Protein AF-A0A358DPX2-F1 (afdb_monomer_lite)

Radius of gyration: 15.12 Å; chains: 1; bounding box: 40×28×36 Å

Structure (mmCIF, N/CA/C/O backbone):
data_AF-A0A358DPX2-F1
#
_entry.id   AF-A0A358DPX2-F1
#
loop_
_atom_site.group_PDB
_atom_site.id
_atom_site.type_symbol
_atom_site.label_atom_id
_atom_site.label_alt_id
_atom_site.label_comp_id
_atom_site.label_asym_id
_atom_site.label_entity_id
_atom_site.label_seq_id
_atom_site.pdbx_PDB_ins_code
_atom_site.Cartn_x
_atom_site.Cartn_y
_atom_site.Cartn_z
_atom_site.occupancy
_atom_site.B_iso_or_equiv
_atom_site.auth_seq_id
_atom_site.auth_comp_id
_atom_site.auth_asym_id
_atom_site.auth_atom_id
_atom_site.pdbx_PDB_model_num
ATOM 1 N N . GLU A 1 1 ? 1.663 15.018 2.342 1.00 59.47 1 GLU A N 1
ATOM 2 C CA . GLU A 1 1 ? 1.937 13.609 2.029 1.00 59.47 1 GLU A CA 1
ATOM 3 C C . GLU A 1 1 ? 1.209 12.789 3.082 1.00 59.47 1 GLU A C 1
ATOM 5 O O . GLU A 1 1 ? 1.459 13.019 4.261 1.00 59.47 1 GLU A O 1
ATOM 10 N N . GLN A 1 2 ? 0.195 12.023 2.672 1.00 81.94 2 GLN A N 1
ATOM 11 C CA . GLN A 1 2 ? -0.680 11.236 3.561 1.00 81.94 2 GLN A CA 1
ATOM 12 C C . GLN A 1 2 ? -0.477 9.731 3.342 1.00 81.94 2 GLN A C 1
ATOM 14 O O . GLN A 1 2 ? -1.225 8.929 3.884 1.00 81.94 2 GLN A O 1
ATOM 19 N N . ASP A 1 3 ? 0.559 9.349 2.598 1.00 86.12 3 ASP A N 1
ATOM 20 C CA . ASP A 1 3 ? 0.720 7.988 2.105 1.00 86.12 3 ASP A CA 1
ATOM 21 C C . ASP A 1 3 ? 1.820 7.250 2.859 1.00 86.12 3 ASP A C 1
ATOM 23 O O . ASP A 1 3 ? 2.875 7.801 3.210 1.00 86.12 3 ASP A O 1
ATOM 27 N N . CYS A 1 4 ? 1.555 5.972 3.086 1.00 88.75 4 CYS A N 1
ATOM 28 C CA . CYS A 1 4 ? 2.482 5.050 3.700 1.00 88.75 4 CYS A CA 1
ATOM 29 C C . CYS A 1 4 ? 3.182 4.221 2.626 1.00 88.75 4 CYS A C 1
ATOM 31 O O . CYS A 1 4 ? 2.510 3.527 1.870 1.00 88.75 4 CYS A O 1
ATOM 33 N N . TYR A 1 5 ? 4.507 4.323 2.519 1.00 86.12 5 TYR A N 1
ATOM 34 C CA . TYR A 1 5 ? 5.269 3.719 1.420 1.00 86.12 5 TYR A CA 1
ATOM 35 C C . TYR A 1 5 ? 6.729 3.451 1.811 1.00 86.12 5 TYR A C 1
ATOM 37 O O . TYR A 1 5 ? 7.135 3.731 2.940 1.00 86.12 5 TYR A O 1
ATOM 45 N N . TYR A 1 6 ? 7.543 2.981 0.856 1.00 83.25 6 TYR A N 1
ATOM 46 C CA . TYR A 1 6 ? 8.951 2.593 1.032 1.00 83.25 6 TYR A CA 1
ATOM 47 C C . TYR A 1 6 ? 9.852 3.590 1.794 1.00 83.25 6 TYR A C 1
ATOM 49 O O . TYR A 1 6 ? 10.938 3.205 2.208 1.00 83.25 6 TYR A O 1
ATOM 57 N N . ALA A 1 7 ? 9.500 4.867 1.987 1.00 81.25 7 ALA A N 1
ATOM 58 C CA . ALA A 1 7 ? 10.320 5.825 2.747 1.00 81.25 7 ALA A CA 1
ATOM 59 C C . ALA A 1 7 ? 9.649 6.385 4.015 1.00 81.25 7 ALA A C 1
ATOM 61 O O . ALA A 1 7 ? 10.300 7.136 4.753 1.00 81.25 7 ALA A O 1
ATOM 62 N N . SER A 1 8 ? 8.387 6.032 4.280 1.00 87.50 8 SER A N 1
ATOM 63 C CA . SER A 1 8 ? 7.572 6.566 5.377 1.00 87.50 8 SER A CA 1
ATOM 64 C C . SER A 1 8 ? 7.030 5.455 6.292 1.00 87.50 8 SER A C 1
ATOM 66 O O . SER A 1 8 ? 7.209 4.269 6.036 1.00 87.50 8 SER A O 1
ATOM 68 N N . CYS A 1 9 ? 6.424 5.840 7.423 1.00 89.31 9 CYS A N 1
ATOM 69 C CA . CYS A 1 9 ? 5.807 4.926 8.398 1.00 89.31 9 CYS A CA 1
ATOM 70 C C . CYS A 1 9 ? 6.705 3.832 8.997 1.00 89.31 9 CYS A C 1
ATOM 72 O O . CYS A 1 9 ? 6.210 2.749 9.314 1.00 89.31 9 CYS A O 1
ATOM 74 N N . LYS A 1 10 ? 8.007 4.078 9.197 1.00 88.62 10 LYS A N 1
ATOM 75 C CA . LYS A 1 10 ? 8.925 3.088 9.797 1.00 88.62 10 LYS A CA 1
ATOM 76 C C . LYS A 1 10 ? 9.284 3.425 11.252 1.00 88.62 10 LYS A C 1
ATOM 78 O O . LYS A 1 10 ? 10.463 3.672 11.543 1.00 88.62 10 LYS A O 1
ATOM 83 N N . PRO A 1 11 ? 8.332 3.415 12.210 1.00 84.44 11 PRO A N 1
ATOM 84 C CA . PRO A 1 11 ? 8.647 3.670 13.615 1.00 84.44 11 PRO A CA 1
ATOM 85 C C . PRO A 1 11 ? 9.628 2.639 14.181 1.00 84.44 11 PRO A C 1
ATOM 87 O O . PRO A 1 11 ? 10.427 2.974 15.055 1.00 84.44 11 PRO A O 1
ATOM 90 N N . VAL A 1 12 ? 9.640 1.419 13.633 1.00 80.12 12 VAL A N 1
ATOM 91 C CA . VAL A 1 12 ? 10.610 0.366 13.976 1.00 80.12 12 VAL A CA 1
ATOM 92 C C . VAL A 1 12 ? 12.062 0.775 13.693 1.00 80.12 12 VAL A C 1
ATOM 94 O O . VAL A 1 12 ? 12.960 0.385 14.434 1.00 80.12 12 VAL A O 1
ATOM 97 N N . ASN A 1 13 ? 12.285 1.634 12.692 1.00 81.25 13 ASN A N 1
ATOM 98 C CA . ASN A 1 13 ? 13.600 2.154 12.305 1.00 81.25 13 ASN A CA 1
ATOM 99 C C . ASN A 1 13 ? 13.867 3.565 12.862 1.00 81.25 13 ASN A C 1
ATOM 101 O O . ASN A 1 13 ? 14.792 4.248 12.423 1.00 81.25 13 ASN A O 1
ATOM 105 N N . GLY A 1 14 ? 13.056 4.029 13.819 1.00 82.38 14 GLY A N 1
ATOM 106 C CA . GLY A 1 14 ? 13.179 5.356 14.423 1.00 82.38 14 GLY A CA 1
ATOM 107 C C . GLY A 1 14 ? 12.688 6.512 13.545 1.00 82.38 14 GLY A C 1
ATOM 108 O O . GLY A 1 14 ? 12.878 7.669 13.923 1.00 82.38 14 GLY A O 1
ATOM 109 N N . GLN A 1 15 ? 12.054 6.233 12.3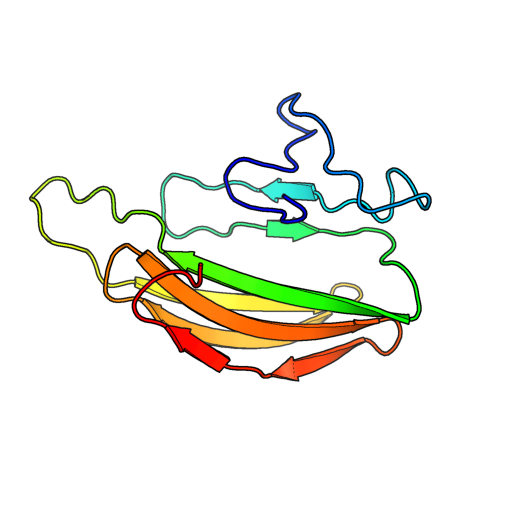98 1.00 84.38 15 GLN A N 1
ATOM 110 C CA . GLN A 1 15 ? 11.343 7.257 11.631 1.00 84.38 15 GLN A CA 1
ATOM 111 C C . GLN A 1 15 ? 10.040 7.656 12.346 1.00 84.38 15 GLN A C 1
ATOM 113 O O . GLN A 1 15 ? 9.475 6.855 13.094 1.00 84.38 15 GLN A O 1
ATOM 118 N N . PRO A 1 16 ? 9.549 8.895 12.161 1.00 85.25 16 PRO A N 1
ATOM 119 C CA . PRO A 1 16 ? 8.274 9.299 12.739 1.00 85.25 16 PRO A CA 1
ATOM 120 C C . PRO A 1 16 ? 7.121 8.459 12.177 1.00 85.25 16 PRO A C 1
ATOM 122 O O . PRO A 1 16 ? 7.156 8.017 11.027 1.00 85.25 16 PRO A O 1
ATOM 125 N N . ARG A 1 17 ? 6.082 8.270 12.995 1.00 87.19 17 ARG A N 1
ATOM 126 C CA . ARG A 1 17 ? 4.797 7.744 12.526 1.00 87.19 17 ARG A CA 1
ATOM 127 C C . ARG A 1 17 ? 4.143 8.749 11.583 1.00 87.19 17 ARG A C 1
ATOM 129 O O . ARG A 1 17 ? 4.284 9.960 11.777 1.00 87.19 17 ARG A O 1
ATOM 136 N N . LEU A 1 18 ? 3.430 8.236 10.589 1.00 90.31 18 LEU A N 1
ATOM 137 C CA . LEU A 1 18 ? 2.548 9.041 9.762 1.00 90.31 18 LEU A CA 1
ATOM 138 C C . LEU A 1 18 ? 1.201 9.129 10.472 1.00 90.31 18 LEU A C 1
ATOM 140 O O . LEU A 1 18 ? 0.459 8.157 10.473 1.00 90.31 18 LEU A O 1
ATOM 144 N N . SER A 1 19 ? 0.923 10.278 11.088 1.00 89.94 19 SER A N 1
ATOM 145 C CA . SER A 1 19 ? -0.357 10.475 11.761 1.00 89.94 19 SER A CA 1
ATOM 146 C C . SER A 1 19 ? -1.465 10.703 10.738 1.00 89.94 19 SER A C 1
ATOM 148 O O . SER A 1 19 ? -1.387 11.676 9.980 1.00 89.94 19 SER A O 1
ATOM 150 N N . TRP A 1 20 ? -2.479 9.839 10.721 1.00 88.50 20 TRP A N 1
ATOM 151 C CA . TRP A 1 20 ? -3.658 10.013 9.860 1.00 88.50 20 TRP 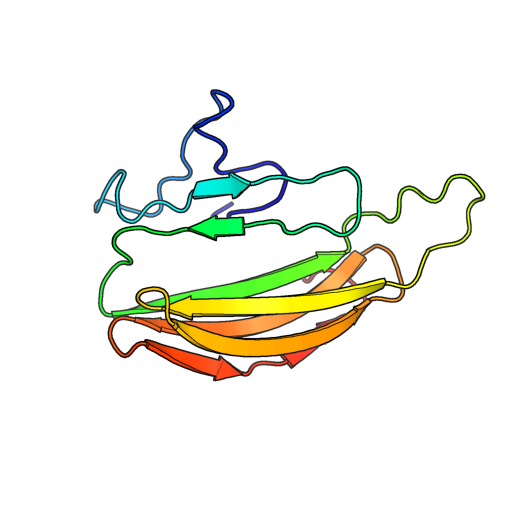A CA 1
ATOM 152 C C . TRP A 1 20 ? -4.779 10.814 10.509 1.00 88.50 20 TRP A C 1
ATOM 154 O O . TRP A 1 20 ? -5.637 11.354 9.812 1.00 88.50 20 TRP A O 1
ATOM 164 N N . GLY A 1 21 ? -4.730 11.007 11.823 1.00 84.44 21 GLY A N 1
ATOM 165 C CA . GLY A 1 21 ? -5.760 11.772 12.492 1.00 84.44 21 GLY A CA 1
ATOM 166 C C . GLY A 1 21 ? -5.694 11.703 14.011 1.00 84.44 21 GLY A C 1
ATOM 167 O O . GLY A 1 21 ? -4.645 11.435 14.599 1.00 84.44 21 GLY A O 1
ATOM 168 N N . PRO A 1 22 ? -6.815 12.024 14.676 1.00 83.38 22 PRO A N 1
ATOM 169 C CA . PRO A 1 22 ? -6.897 12.055 16.128 1.00 83.38 22 PRO A CA 1
ATOM 170 C C . PRO A 1 22 ? -7.003 10.666 16.780 1.00 83.38 22 PRO A C 1
ATOM 172 O O . PRO A 1 22 ? -6.960 10.616 18.012 1.00 83.38 22 PRO A O 1
ATOM 175 N N . GLY A 1 23 ? -7.164 9.576 16.015 1.00 82.00 23 GLY A N 1
ATOM 176 C CA . GLY A 1 23 ? -7.225 8.208 16.550 1.00 82.00 23 GLY A CA 1
ATOM 177 C C . GLY A 1 23 ? -5.912 7.769 17.209 1.00 82.00 23 GLY A C 1
ATOM 178 O O . GLY A 1 23 ? -5.928 7.083 18.234 1.00 82.00 23 GLY A O 1
ATOM 179 N N . GLY A 1 24 ? -4.789 8.310 16.732 1.00 87.31 24 GLY A N 1
ATOM 180 C CA . GLY A 1 24 ? -3.474 8.180 17.337 1.00 87.31 24 GLY A CA 1
ATOM 181 C C . GLY A 1 24 ? -2.676 6.982 16.805 1.00 87.31 24 GLY A C 1
ATOM 182 O O . GLY A 1 24 ? -2.721 6.645 15.639 1.00 87.31 24 GLY A O 1
ATOM 183 N N . PRO A 1 25 ? -1.846 6.338 17.636 1.00 87.69 25 PRO A N 1
ATOM 184 C CA . PRO A 1 25 ? -0.965 5.273 17.163 1.00 87.69 25 PRO A CA 1
ATOM 185 C C . PRO A 1 25 ? -1.647 4.033 16.550 1.00 87.69 25 PRO A C 1
ATOM 187 O O . PRO A 1 25 ? -0.957 3.263 15.889 1.00 87.69 25 PRO A O 1
ATOM 190 N N . GLU A 1 26 ? -2.927 3.783 16.817 1.00 89.25 26 GLU A N 1
ATOM 191 C CA . GLU A 1 26 ? -3.575 2.525 16.409 1.00 89.25 26 GLU A CA 1
ATOM 192 C C . GLU A 1 26 ? -4.196 2.609 15.002 1.00 89.25 26 GLU A C 1
ATOM 194 O O . GLU A 1 26 ? -4.229 1.599 14.299 1.00 89.25 26 GLU A O 1
ATOM 199 N N . ASP A 1 27 ? -4.647 3.794 14.568 1.00 90.31 27 ASP A N 1
ATOM 200 C CA . ASP A 1 27 ? -5.148 4.053 13.205 1.00 90.31 27 ASP A CA 1
ATOM 201 C C . ASP A 1 27 ? -4.045 4.522 12.243 1.00 90.31 27 ASP A C 1
ATOM 203 O O . ASP A 1 27 ? -4.254 4.564 11.030 1.00 90.31 27 ASP A O 1
ATOM 207 N N . ASP A 1 28 ? -2.854 4.824 12.766 1.00 92.12 28 ASP A N 1
ATOM 208 C CA . ASP A 1 28 ? -1.679 5.150 11.965 1.00 92.12 28 ASP A CA 1
ATOM 209 C C . ASP A 1 28 ? -1.114 3.900 11.258 1.00 92.12 28 ASP A C 1
ATOM 211 O O . ASP A 1 28 ? -0.865 2.873 11.904 1.00 92.12 28 ASP A O 1
ATOM 215 N N . PRO A 1 29 ? -0.802 3.980 9.953 1.00 92.44 29 PRO A N 1
ATOM 216 C CA . PRO A 1 29 ? -0.208 2.876 9.219 1.00 92.44 29 PRO A CA 1
ATOM 217 C C . PRO A 1 29 ? 1.253 2.662 9.631 1.00 92.44 29 PRO A C 1
ATOM 219 O O . PRO A 1 29 ? 2.000 3.598 9.948 1.00 92.44 29 PRO A O 1
ATOM 222 N N . ILE A 1 30 ? 1.685 1.404 9.593 1.00 91.25 30 ILE A N 1
ATOM 223 C CA . ILE A 1 30 ? 3.046 0.985 9.927 1.00 91.25 30 ILE A CA 1
ATOM 224 C C . ILE A 1 30 ? 3.574 0.096 8.806 1.00 91.25 30 ILE A C 1
ATOM 226 O O . ILE A 1 30 ? 3.000 -0.953 8.527 1.00 91.25 30 ILE A O 1
ATOM 230 N N . LEU A 1 31 ? 4.704 0.493 8.220 1.00 88.94 31 LEU A N 1
ATOM 231 C CA . LEU A 1 31 ? 5.515 -0.349 7.346 1.00 88.94 31 LEU A CA 1
ATOM 232 C C . LEU A 1 31 ? 6.437 -1.192 8.237 1.00 88.94 31 LEU A C 1
ATOM 234 O O . LEU A 1 31 ? 7.439 -0.696 8.765 1.00 88.94 31 LEU A O 1
ATOM 238 N N . ASP A 1 32 ? 6.037 -2.436 8.494 1.00 79.50 32 ASP A N 1
ATOM 239 C CA . ASP A 1 32 ? 6.678 -3.319 9.475 1.00 79.50 32 ASP A CA 1
ATOM 240 C C . ASP A 1 32 ? 7.726 -4.251 8.854 1.00 79.50 32 ASP A C 1
ATOM 242 O O . ASP A 1 32 ? 8.716 -4.583 9.514 1.00 79.50 32 ASP A O 1
ATOM 246 N N . LEU A 1 33 ? 7.549 -4.610 7.581 1.00 76.81 33 LEU A N 1
ATOM 247 C CA . LEU A 1 33 ? 8.528 -5.303 6.757 1.00 76.81 33 LEU A CA 1
ATOM 248 C C . LEU A 1 33 ? 8.786 -4.499 5.484 1.00 76.81 33 LEU A C 1
ATOM 250 O O . LEU A 1 33 ? 7.914 -4.338 4.635 1.00 76.81 33 LEU A O 1
ATOM 254 N N . ASP A 1 34 ? 10.016 -4.017 5.377 1.00 67.50 34 ASP A N 1
ATOM 255 C CA . ASP A 1 34 ? 10.517 -3.208 4.275 1.00 67.50 34 ASP A CA 1
ATOM 256 C C . ASP A 1 34 ? 11.680 -3.960 3.624 1.00 67.50 34 ASP A C 1
ATOM 258 O O . ASP A 1 34 ? 12.829 -3.856 4.064 1.00 67.50 34 ASP A O 1
ATOM 262 N N . ASP A 1 35 ? 11.372 -4.789 2.626 1.00 67.31 35 ASP A N 1
ATOM 263 C CA . ASP A 1 35 ? 12.388 -5.481 1.836 1.00 67.31 35 ASP A CA 1
ATOM 264 C C . ASP A 1 35 ? 12.729 -4.678 0.580 1.00 67.31 35 ASP A C 1
ATOM 266 O O . ASP A 1 35 ? 12.263 -4.952 -0.522 1.00 67.31 35 ASP A O 1
ATOM 270 N N . VAL A 1 36 ? 13.599 -3.687 0.761 1.00 66.06 36 VAL A N 1
ATOM 271 C CA . VAL A 1 36 ? 14.100 -2.839 -0.331 1.00 66.06 36 VAL A CA 1
ATOM 272 C C . VAL A 1 36 ? 15.088 -3.556 -1.264 1.00 66.06 36 VAL A C 1
ATOM 274 O O . VAL A 1 36 ? 15.595 -2.938 -2.196 1.00 66.06 36 VAL A O 1
ATOM 277 N N . ASN A 1 37 ? 15.438 -4.824 -1.004 1.00 64.50 37 ASN A N 1
ATOM 278 C CA . ASN A 1 37 ? 16.397 -5.587 -1.806 1.00 64.50 37 ASN A CA 1
ATOM 279 C C . ASN A 1 37 ? 15.853 -6.982 -2.142 1.00 64.50 37 ASN A C 1
ATOM 281 O O . ASN A 1 37 ? 16.248 -7.978 -1.537 1.00 64.50 37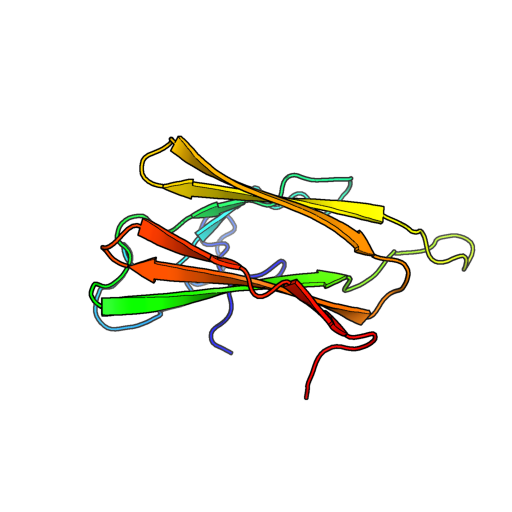 ASN A O 1
ATOM 285 N N . GLY A 1 38 ? 15.033 -7.081 -3.183 1.00 65.94 38 GLY A N 1
ATOM 286 C CA . GLY A 1 38 ? 14.505 -8.361 -3.644 1.00 65.94 38 GLY A CA 1
ATOM 287 C C . GLY A 1 38 ? 13.109 -8.220 -4.227 1.00 65.94 38 GLY A C 1
ATOM 288 O O . GLY A 1 38 ? 12.731 -7.151 -4.689 1.00 65.94 38 GLY A O 1
ATOM 289 N N . PHE A 1 39 ? 12.351 -9.315 -4.210 1.00 68.50 39 PHE A N 1
ATOM 290 C CA . PHE A 1 39 ? 10.968 -9.363 -4.703 1.00 68.50 39 PHE A CA 1
ATOM 291 C C . PHE A 1 39 ? 9.927 -9.218 -3.575 1.00 68.50 39 PHE A C 1
ATOM 293 O O . PHE A 1 39 ? 8.756 -9.540 -3.772 1.00 68.50 39 PHE A O 1
ATOM 300 N N . GLY A 1 40 ? 10.342 -8.767 -2.387 1.00 68.56 40 GLY A N 1
ATOM 301 C CA . GLY A 1 40 ? 9.460 -8.571 -1.240 1.00 68.56 40 GLY A CA 1
ATOM 302 C C . GLY A 1 40 ? 9.291 -9.809 -0.338 1.00 68.56 40 GLY A C 1
ATOM 303 O O . GLY A 1 40 ? 10.059 -10.774 -0.433 1.00 68.56 40 GLY A O 1
ATOM 304 N N . PRO A 1 41 ? 8.260 -9.819 0.534 1.00 74.88 41 PRO A N 1
ATOM 305 C CA . PRO A 1 41 ? 7.132 -8.882 0.560 1.00 74.88 41 PRO A CA 1
ATOM 306 C C . PRO A 1 41 ? 7.429 -7.571 1.305 1.00 74.88 41 PRO A C 1
ATOM 308 O O . PRO A 1 41 ? 8.085 -7.578 2.344 1.00 74.88 41 PRO A O 1
ATOM 311 N N . GLU A 1 42 ? 6.868 -6.467 0.812 1.00 84.62 42 GLU A N 1
ATOM 312 C CA . GLU A 1 42 ? 6.619 -5.268 1.619 1.00 84.62 42 GLU A CA 1
ATOM 313 C C . GLU A 1 42 ? 5.277 -5.431 2.343 1.00 84.62 42 GLU A C 1
ATOM 315 O O . GLU A 1 42 ? 4.316 -5.936 1.756 1.00 84.62 42 GLU A O 1
ATOM 320 N N . ASN A 1 43 ? 5.205 -5.042 3.617 1.00 89.88 43 ASN A N 1
ATOM 321 C CA . ASN A 1 43 ? 3.995 -5.210 4.420 1.00 89.88 43 ASN A CA 1
ATOM 322 C C . ASN A 1 43 ? 3.638 -3.931 5.187 1.00 89.88 43 ASN A C 1
ATOM 324 O O . ASN A 1 43 ? 4.446 -3.390 5.941 1.00 89.88 43 ASN A O 1
ATOM 328 N N . ILE A 1 44 ? 2.407 -3.456 4.991 1.00 92.50 44 ILE A N 1
ATOM 329 C CA . ILE A 1 44 ? 1.835 -2.310 5.703 1.00 92.50 44 ILE A CA 1
ATOM 330 C C . ILE A 1 44 ? 0.644 -2.808 6.515 1.00 92.50 44 ILE A C 1
ATOM 332 O O . ILE A 1 44 ? -0.255 -3.447 5.970 1.00 92.50 44 ILE A O 1
ATOM 336 N N . ASN A 1 45 ? 0.624 -2.481 7.806 1.00 92.94 45 ASN A N 1
ATOM 337 C CA . ASN A 1 45 ? -0.461 -2.820 8.722 1.00 92.94 45 ASN A CA 1
ATOM 338 C C . ASN A 1 45 ? -1.079 -1.563 9.342 1.00 92.94 45 ASN A C 1
ATOM 340 O O . ASN A 1 45 ? -0.387 -0.572 9.581 1.00 92.94 45 ASN A O 1
ATOM 344 N N . ILE A 1 46 ? -2.367 -1.652 9.668 1.00 93.50 46 ILE A N 1
ATOM 345 C CA . ILE A 1 46 ? -3.114 -0.696 10.495 1.00 93.50 46 ILE A CA 1
ATOM 346 C C . ILE A 1 46 ? -3.832 -1.537 11.560 1.00 93.50 46 ILE A C 1
ATOM 348 O O . ILE A 1 46 ? -4.521 -2.491 11.197 1.00 93.50 46 ILE A O 1
ATOM 352 N N . ASP A 1 47 ? -3.649 -1.239 12.852 1.00 92.50 47 ASP A N 1
ATOM 353 C CA . ASP A 1 47 ? -4.230 -2.056 13.936 1.00 92.50 47 ASP A CA 1
ATOM 354 C C . ASP A 1 47 ? -5.734 -1.797 14.086 1.00 92.50 47 ASP A C 1
ATOM 356 O O . ASP A 1 47 ? -6.545 -2.723 14.157 1.00 92.50 47 ASP A O 1
ATOM 360 N N . GLN A 1 48 ? -6.119 -0.520 14.089 1.00 92.88 48 GLN A N 1
ATOM 361 C CA . GLN A 1 48 ? -7.498 -0.067 14.253 1.00 92.88 48 GLN A CA 1
ATOM 362 C C . GLN A 1 48 ? -7.824 0.981 13.191 1.00 92.88 48 GLN A C 1
ATOM 364 O O . GLN A 1 48 ? -7.746 2.173 13.479 1.00 92.88 48 GLN A O 1
ATOM 369 N N . PRO A 1 49 ? -8.190 0.568 11.962 1.00 92.75 49 PRO A N 1
ATOM 370 C CA . PRO A 1 49 ? -8.596 1.520 10.940 1.00 92.75 49 PRO A CA 1
ATOM 371 C C . PRO A 1 49 ? -9.801 2.347 11.415 1.00 92.75 49 PRO A C 1
ATOM 373 O O . PRO A 1 49 ? -10.678 1.848 12.125 1.00 92.75 49 PRO A O 1
ATOM 376 N N . GLU A 1 50 ? -9.836 3.616 11.023 1.00 93.25 50 GLU A N 1
ATOM 377 C CA . GLU A 1 50 ? -10.915 4.546 11.341 1.00 93.25 50 GLU A CA 1
ATOM 378 C C . GLU A 1 50 ? -12.226 4.111 10.662 1.00 93.25 50 GLU A C 1
ATOM 380 O O . GLU A 1 50 ? -12.276 3.826 9.463 1.00 93.25 50 GLU A O 1
ATOM 385 N N . ASP A 1 51 ? -13.311 4.054 11.439 1.00 93.12 51 ASP A N 1
ATOM 386 C CA . ASP A 1 51 ? -14.640 3.677 10.949 1.00 93.12 51 ASP A CA 1
ATOM 387 C C . ASP A 1 51 ? -15.194 4.687 9.931 1.00 93.12 51 ASP A C 1
ATOM 389 O O . ASP A 1 51 ? -15.142 5.899 10.138 1.00 93.12 51 ASP A O 1
ATOM 393 N N . ASN A 1 52 ? -15.897 4.180 8.914 1.00 93.56 52 ASN A N 1
ATOM 394 C CA . ASN A 1 52 ? -16.489 4.948 7.809 1.00 93.56 52 ASN A CA 1
ATOM 395 C C . ASN A 1 52 ? -15.447 5.632 6.914 1.00 93.56 52 ASN A C 1
ATOM 397 O O . ASN A 1 52 ? -15.745 6.652 6.285 1.00 93.56 52 ASN A O 1
ATOM 401 N N . GLN A 1 53 ? -14.245 5.061 6.851 1.00 93.62 53 GLN A N 1
ATOM 402 C CA . GLN A 1 53 ? -13.155 5.545 6.022 1.00 93.62 53 GLN A CA 1
ATOM 403 C C . GLN A 1 53 ? -12.877 4.585 4.859 1.00 93.62 53 GLN A C 1
ATOM 405 O O . GLN A 1 53 ? -13.209 3.396 4.886 1.00 93.62 53 GLN A O 1
ATOM 410 N N . GLN A 1 54 ? -12.268 5.138 3.813 1.00 95.00 54 GLN A N 1
ATOM 411 C CA . GLN A 1 54 ? -11.836 4.411 2.628 1.00 95.00 54 GLN A CA 1
ATOM 412 C C . GLN A 1 54 ? -10.319 4.526 2.491 1.00 95.00 54 GLN A C 1
ATOM 414 O O . GLN A 1 54 ? -9.775 5.629 2.568 1.00 95.00 54 GLN A O 1
ATOM 419 N N . TYR A 1 55 ? -9.662 3.396 2.241 1.00 95.19 55 TYR A N 1
ATOM 420 C CA . TYR A 1 55 ? -8.214 3.312 2.074 1.00 95.19 55 TYR A CA 1
ATOM 421 C C . TYR A 1 55 ? -7.872 2.866 0.656 1.00 95.19 55 TYR A C 1
ATOM 423 O O . TYR A 1 55 ? -8.248 1.767 0.246 1.00 95.19 55 TYR A O 1
ATOM 431 N N . LEU A 1 56 ? -7.162 3.717 -0.085 1.00 96.00 56 LEU A N 1
ATOM 432 C CA . LEU A 1 56 ? -6.636 3.378 -1.405 1.00 96.00 56 LEU A CA 1
ATOM 433 C C . LEU A 1 56 ? -5.365 2.539 -1.250 1.00 96.00 56 LEU A C 1
ATOM 435 O O . LEU A 1 56 ? -4.436 2.937 -0.549 1.00 96.00 56 LEU A O 1
ATOM 439 N N . VAL A 1 57 ? -5.312 1.407 -1.945 1.00 96.44 57 VAL A N 1
ATOM 440 C CA . VAL A 1 57 ? -4.098 0.606 -2.114 1.00 96.44 57 VAL A CA 1
ATOM 441 C C . VAL A 1 57 ? -3.551 0.866 -3.511 1.00 96.44 57 VAL A C 1
ATOM 443 O O . VAL A 1 57 ? -4.241 0.629 -4.504 1.00 96.44 57 VAL A O 1
ATOM 446 N N . GLY A 1 58 ? -2.313 1.347 -3.578 1.00 95.06 58 GLY A N 1
ATOM 447 C CA . GLY A 1 58 ? -1.611 1.632 -4.823 1.00 95.06 58 GLY A CA 1
ATOM 448 C C . GLY A 1 58 ? -0.206 1.044 -4.828 1.00 95.06 58 GLY A C 1
ATOM 449 O O . GLY A 1 58 ? 0.387 0.824 -3.772 1.00 95.06 58 GLY A O 1
ATOM 450 N N . VAL A 1 59 ? 0.325 0.801 -6.023 1.00 94.19 59 VAL A N 1
ATOM 451 C CA . VAL A 1 59 ? 1.705 0.365 -6.241 1.00 94.19 59 VAL A CA 1
ATOM 452 C C . VAL A 1 59 ? 2.404 1.369 -7.139 1.00 94.19 59 VAL A C 1
ATOM 454 O O . VAL A 1 59 ? 1.926 1.680 -8.227 1.00 94.19 59 VAL A O 1
ATOM 457 N N . HIS A 1 60 ? 3.566 1.836 -6.693 1.00 92.12 60 HIS A N 1
ATOM 458 C CA . HIS A 1 60 ? 4.473 2.639 -7.499 1.00 92.12 60 HIS A CA 1
ATOM 459 C C . HIS A 1 60 ? 5.708 1.813 -7.833 1.00 92.12 60 HIS A C 1
ATOM 461 O O . HIS A 1 60 ? 6.492 1.487 -6.939 1.00 92.12 60 HIS A O 1
ATOM 467 N N . TYR A 1 61 ? 5.930 1.530 -9.117 1.00 90.50 61 TYR A N 1
ATOM 468 C CA . TYR A 1 61 ? 7.206 0.987 -9.560 1.00 90.50 61 TYR A CA 1
ATOM 469 C C . TYR A 1 61 ? 8.277 2.089 -9.577 1.00 90.50 61 TYR A C 1
ATOM 471 O O . TYR A 1 61 ? 8.630 2.623 -10.620 1.00 90.50 61 TYR A O 1
ATOM 479 N N . PHE A 1 62 ? 8.771 2.479 -8.402 1.00 85.62 62 PHE A N 1
ATOM 480 C CA . PHE A 1 62 ? 9.591 3.685 -8.247 1.00 85.62 62 PHE A CA 1
ATOM 481 C C . PHE A 1 62 ? 10.947 3.634 -8.971 1.00 85.62 62 PHE A C 1
ATOM 483 O O . PHE A 1 62 ? 11.412 4.657 -9.472 1.00 85.62 62 PHE A O 1
ATOM 490 N N . SER A 1 63 ? 11.618 2.478 -8.980 1.00 81.94 63 SER A N 1
ATOM 491 C CA . SER A 1 63 ? 12.871 2.264 -9.713 1.00 81.94 63 SER A CA 1
ATOM 492 C C . SER A 1 63 ? 13.201 0.777 -9.818 1.00 81.94 63 SER A C 1
ATOM 494 O O . SER A 1 63 ? 13.041 0.028 -8.857 1.00 81.94 63 SER A O 1
ATOM 496 N N . ASP A 1 64 ? 13.730 0.365 -10.964 1.00 77.44 64 ASP A N 1
ATOM 497 C CA . ASP A 1 64 ? 14.273 -0.978 -11.206 1.00 77.44 64 ASP A CA 1
ATOM 498 C C . ASP A 1 64 ? 15.748 -1.161 -10.797 1.00 77.44 64 ASP A C 1
ATOM 500 O O . ASP A 1 64 ? 16.267 -2.279 -10.831 1.00 77.44 64 ASP A O 1
ATOM 504 N N . HIS A 1 65 ? 16.441 -0.074 -10.433 1.00 70.62 65 HIS A N 1
ATOM 505 C CA . HIS A 1 65 ? 17.886 -0.042 -10.191 1.00 70.62 65 HIS A CA 1
ATOM 506 C C . HIS A 1 65 ? 18.721 -0.798 -11.251 1.00 70.62 65 HIS A C 1
ATOM 508 O O . HIS A 1 65 ? 19.741 -1.415 -10.919 1.00 70.62 65 HIS A O 1
ATOM 514 N N . ALA A 1 66 ? 18.314 -0.741 -12.525 1.00 65.19 66 ALA A N 1
ATOM 515 C CA . ALA A 1 66 ? 18.903 -1.499 -13.622 1.00 65.19 66 ALA A CA 1
ATOM 516 C C . ALA A 1 66 ? 20.421 -1.279 -13.738 1.00 65.19 66 ALA A C 1
ATOM 518 O O . ALA A 1 66 ? 20.909 -0.256 -14.223 1.00 65.19 66 ALA A O 1
ATOM 519 N N . TRP A 1 67 ? 21.206 -2.281 -13.329 1.00 59.34 67 TRP A N 1
ATOM 520 C CA . TRP A 1 67 ? 22.673 -2.213 -13.335 1.00 59.34 67 TRP A CA 1
ATOM 521 C C . TRP A 1 67 ? 23.269 -2.120 -14.752 1.00 59.34 67 TRP A C 1
ATOM 523 O O . TRP A 1 67 ? 24.371 -1.601 -14.940 1.00 59.34 67 TRP A O 1
ATOM 533 N N . ASN A 1 68 ? 22.556 -2.629 -15.759 1.00 65.75 68 ASN A N 1
ATOM 534 C CA . ASN A 1 68 ? 22.956 -2.635 -17.169 1.00 65.75 68 ASN A CA 1
ATOM 535 C C . ASN A 1 68 ? 22.146 -1.657 -18.046 1.00 65.75 68 ASN A C 1
ATOM 537 O O . ASN A 1 68 ? 22.381 -1.623 -19.253 1.00 65.75 68 ASN A O 1
ATOM 541 N N . GLY A 1 69 ? 21.238 -0.869 -17.459 1.00 60.31 69 GLY A N 1
ATOM 542 C CA . GLY A 1 69 ? 20.357 0.049 -18.187 1.00 60.31 69 GLY A CA 1
ATOM 543 C C . GLY A 1 69 ? 19.189 -0.616 -18.925 1.00 60.31 69 GLY A C 1
ATOM 544 O O . GLY A 1 69 ? 18.592 0.034 -19.778 1.00 60.31 69 GLY A O 1
ATOM 545 N N . GLU A 1 70 ? 18.884 -1.884 -18.639 1.00 62.12 70 GLU A N 1
ATOM 546 C CA . GLU A 1 70 ? 17.647 -2.535 -19.083 1.00 62.12 70 GLU A CA 1
ATOM 547 C C . GLU A 1 70 ? 16.649 -2.533 -17.928 1.00 62.12 70 GLU A C 1
ATOM 549 O O . GLU A 1 70 ? 16.912 -3.150 -16.892 1.00 62.12 70 GLU A O 1
ATOM 554 N N . GLU A 1 71 ? 15.525 -1.839 -18.109 1.00 67.06 71 GLU A N 1
ATOM 555 C CA . GLU A 1 71 ? 14.439 -1.867 -17.133 1.00 67.06 71 GLU A CA 1
ATOM 556 C C . GLU A 1 71 ? 13.872 -3.285 -17.021 1.00 67.06 71 GLU A C 1
ATOM 558 O O . GLU A 1 71 ? 13.696 -3.993 -18.020 1.00 67.06 71 GLU A O 1
ATOM 563 N N . GLY A 1 72 ? 13.682 -3.744 -15.786 1.00 77.44 72 GLY A N 1
ATOM 564 C CA . GLY A 1 72 ? 13.290 -5.117 -15.503 1.00 77.44 72 GLY A CA 1
ATOM 565 C C . GLY A 1 72 ? 11.790 -5.225 -15.300 1.00 77.44 72 GLY A C 1
ATOM 566 O O . GLY A 1 72 ? 11.275 -4.717 -14.319 1.00 77.44 72 GLY A O 1
ATOM 567 N N . GLN A 1 73 ? 11.088 -5.960 -16.157 1.00 88.19 73 GLN A N 1
ATOM 568 C CA . GLN A 1 73 ? 9.681 -6.258 -15.892 1.00 88.19 73 GLN A CA 1
ATOM 569 C C . GLN A 1 73 ? 9.537 -7.088 -14.604 1.00 88.19 73 GLN A C 1
ATOM 571 O O . GLN A 1 73 ? 10.333 -8.001 -14.356 1.00 88.19 73 GLN A O 1
ATOM 576 N N . THR A 1 74 ? 8.508 -6.808 -13.803 1.00 87.56 74 THR A N 1
ATOM 577 C CA . THR A 1 74 ? 8.238 -7.524 -12.550 1.00 87.56 74 THR A CA 1
ATOM 578 C C . THR A 1 74 ? 6.758 -7.861 -12.390 1.00 87.56 74 THR A C 1
ATOM 580 O O . THR A 1 74 ? 5.886 -7.027 -12.630 1.00 87.56 74 THR A O 1
ATOM 583 N N . ASP A 1 75 ? 6.466 -9.092 -11.969 1.00 91.88 75 ASP A N 1
ATOM 584 C CA . ASP A 1 75 ? 5.118 -9.495 -11.565 1.00 91.88 75 ASP A CA 1
ATOM 585 C C . ASP A 1 75 ? 4.872 -9.023 -10.125 1.00 91.88 75 ASP A C 1
ATOM 587 O O . ASP A 1 75 ? 5.362 -9.615 -9.160 1.00 91.88 75 ASP A O 1
ATOM 591 N N . CYS A 1 76 ? 4.094 -7.955 -9.964 1.00 92.81 76 CYS A N 1
ATOM 592 C CA . CYS A 1 76 ? 3.693 -7.451 -8.659 1.00 92.81 76 CYS A CA 1
ATOM 593 C C . CYS A 1 76 ? 2.422 -8.163 -8.189 1.00 92.81 76 CYS A C 1
ATOM 595 O O . CYS A 1 76 ? 1.387 -8.096 -8.848 1.00 92.81 76 CYS A O 1
ATOM 597 N N . THR A 1 77 ? 2.485 -8.842 -7.041 1.00 95.38 77 THR A N 1
ATOM 598 C CA . THR A 1 77 ? 1.314 -9.466 -6.406 1.00 95.38 77 THR A CA 1
ATOM 599 C C . THR A 1 77 ? 0.903 -8.673 -5.175 1.00 95.38 77 THR A C 1
ATOM 601 O O . THR A 1 77 ? 1.699 -8.527 -4.248 1.00 95.38 77 THR A O 1
ATOM 604 N N . ILE A 1 78 ? -0.358 -8.248 -5.119 1.00 96.88 78 ILE A N 1
ATOM 605 C CA . ILE A 1 78 ? -0.951 -7.606 -3.946 1.00 96.88 78 ILE A CA 1
ATOM 606 C C . ILE A 1 78 ? -1.894 -8.573 -3.255 1.00 96.88 78 ILE A C 1
ATOM 608 O O . ILE A 1 78 ? -2.709 -9.235 -3.891 1.00 96.88 78 ILE A O 1
ATOM 612 N N . ARG A 1 79 ? -1.784 -8.639 -1.928 1.00 97.00 79 ARG A N 1
ATOM 613 C CA . ARG A 1 79 ? -2.669 -9.411 -1.056 1.00 97.00 79 ARG A CA 1
ATOM 614 C C . ARG A 1 79 ? -3.171 -8.516 0.059 1.00 97.00 79 ARG A C 1
ATOM 616 O O . ARG A 1 79 ? -2.364 -7.925 0.768 1.00 97.00 79 ARG A O 1
ATOM 623 N N . ILE A 1 80 ? -4.486 -8.461 0.244 1.00 97.12 80 ILE A N 1
ATOM 624 C CA . ILE A 1 80 ? -5.109 -7.717 1.343 1.00 97.12 80 ILE A CA 1
ATOM 625 C C . ILE A 1 80 ? -5.690 -8.724 2.327 1.00 97.12 80 ILE A C 1
ATOM 627 O O . ILE A 1 80 ? -6.473 -9.610 1.958 1.00 97.12 80 ILE A O 1
ATOM 631 N N . TYR A 1 81 ? -5.300 -8.571 3.590 1.00 96.38 81 TYR A N 1
ATOM 632 C CA . TYR A 1 81 ? -5.774 -9.385 4.697 1.00 96.38 81 TYR A CA 1
ATOM 633 C C . TYR A 1 81 ? -6.613 -8.533 5.643 1.00 96.38 81 TYR A C 1
ATOM 635 O O . TYR A 1 81 ? -6.189 -7.459 6.055 1.00 96.38 81 TYR A O 1
ATOM 643 N N . VAL A 1 82 ? -7.783 -9.039 6.029 1.00 95.69 82 VAL A N 1
ATOM 644 C CA . VAL A 1 82 ? -8.618 -8.438 7.075 1.00 95.69 82 VAL A CA 1
ATOM 645 C C . VAL A 1 82 ? -8.880 -9.489 8.144 1.00 95.69 82 VAL A C 1
ATOM 647 O O . VAL A 1 82 ? -9.299 -10.605 7.832 1.00 95.69 82 VAL A O 1
ATOM 650 N N . TRP A 1 83 ? -8.593 -9.151 9.405 1.00 93.88 83 TRP A N 1
ATOM 651 C CA . TRP A 1 83 ? -8.622 -10.095 10.534 1.00 93.88 83 TRP A CA 1
ATOM 652 C C . TRP A 1 83 ? -7.870 -11.399 10.223 1.00 93.88 83 TRP A C 1
ATOM 654 O O . TRP A 1 83 ? -8.402 -12.494 10.410 1.00 93.88 83 TRP A O 1
ATOM 664 N N . GLU A 1 84 ? -6.653 -11.267 9.683 1.00 93.44 84 GLU A N 1
ATOM 665 C CA . GLU A 1 84 ? -5.763 -12.373 9.285 1.00 93.44 84 GLU A CA 1
ATOM 666 C C . GLU A 1 84 ? -6.303 -13.276 8.156 1.00 93.44 84 GLU A C 1
ATOM 668 O O . GLU A 1 84 ? -5.730 -14.324 7.852 1.00 93.44 84 GLU A O 1
ATOM 673 N N . AR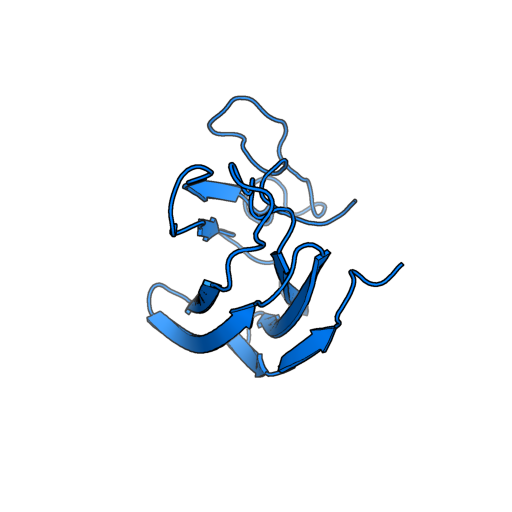G A 1 85 ? -7.400 -12.894 7.491 1.00 95.88 85 ARG A N 1
ATOM 674 C CA . ARG A 1 85 ? -7.983 -13.649 6.374 1.00 95.88 85 ARG A CA 1
ATOM 675 C C . ARG A 1 85 ? -7.697 -12.940 5.064 1.00 95.88 85 ARG A C 1
ATOM 677 O O . ARG A 1 85 ? -7.979 -11.754 4.942 1.00 95.88 85 ARG A O 1
ATOM 684 N N . LEU A 1 86 ? -7.189 -13.680 4.079 1.00 96.81 86 LEU A N 1
ATOM 685 C CA . LEU A 1 86 ? -7.042 -13.184 2.712 1.00 96.81 86 LEU A CA 1
ATOM 686 C C . LEU A 1 86 ? -8.431 -12.863 2.147 1.00 96.81 86 LEU A C 1
ATOM 688 O O . LEU A 1 86 ? -9.265 -13.764 2.027 1.00 96.81 86 LEU A O 1
ATOM 692 N N . VAL A 1 87 ? -8.672 -11.594 1.826 1.00 97.38 87 VAL A N 1
ATOM 693 C CA . VAL A 1 87 ? -9.947 -11.118 1.259 1.00 97.38 87 VAL A CA 1
ATOM 694 C C . VAL A 1 87 ? -9.811 -10.649 -0.186 1.00 97.38 87 VAL A C 1
ATOM 696 O O . VAL A 1 87 ? -10.817 -10.547 -0.881 1.00 97.38 87 VAL A O 1
ATOM 699 N N . PHE A 1 88 ? -8.585 -10.404 -0.649 1.00 98.00 88 PHE A N 1
ATOM 700 C CA . PHE A 1 88 ? -8.296 -9.952 -2.005 1.00 98.00 88 PHE A CA 1
ATOM 701 C C . PHE A 1 88 ? -6.868 -10.336 -2.404 1.00 98.00 88 PHE A C 1
ATOM 703 O O . PHE A 1 88 ? -5.946 -10.230 -1.592 1.00 98.00 88 PHE A O 1
ATOM 710 N N . GLU A 1 89 ? -6.698 -10.774 -3.648 1.00 97.69 89 GLU A N 1
ATOM 711 C CA . GLU A 1 89 ? -5.406 -11.036 -4.276 1.00 97.69 89 GLU A CA 1
ATOM 712 C C . GLU A 1 89 ? -5.498 -10.627 -5.746 1.00 97.69 89 GLU A C 1
ATOM 714 O O . GLU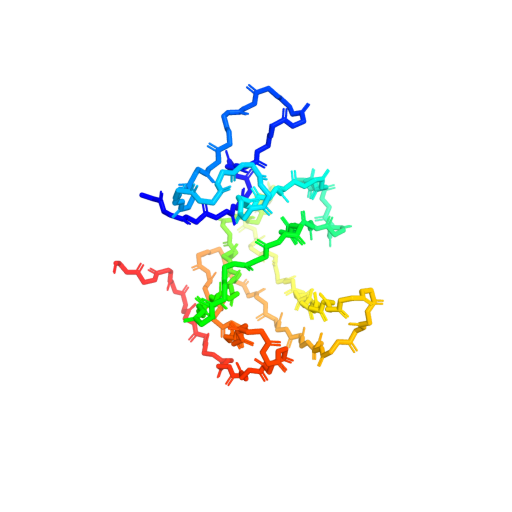 A 1 89 ? -6.419 -11.064 -6.432 1.00 97.69 89 GLU A O 1
ATOM 719 N N . GLU A 1 90 ? -4.552 -9.816 -6.212 1.00 97.81 90 GLU A N 1
ATOM 720 C CA . GLU A 1 90 ? -4.409 -9.469 -7.627 1.00 97.81 90 GLU A CA 1
ATOM 721 C C . GLU A 1 90 ? -2.938 -9.429 -8.031 1.00 97.81 90 GLU A C 1
ATOM 723 O O . GLU A 1 90 ? -2.048 -9.227 -7.197 1.00 97.81 90 GLU A O 1
ATOM 728 N N . VAL A 1 91 ? -2.690 -9.624 -9.324 1.00 96.38 91 VAL A N 1
ATOM 729 C CA . VAL A 1 91 ? -1.350 -9.583 -9.912 1.00 96.38 91 VAL A CA 1
ATOM 730 C C . VAL A 1 91 ? -1.325 -8.665 -11.126 1.00 96.38 91 VAL A C 1
ATOM 732 O O . VAL A 1 91 ? -2.222 -8.707 -11.967 1.00 96.38 91 VAL A O 1
ATOM 735 N N . MET A 1 92 ? -0.271 -7.862 -11.235 1.00 95.69 92 MET A N 1
ATOM 736 C CA . MET A 1 92 ? -0.031 -6.998 -12.383 1.00 95.69 92 MET A CA 1
ATOM 737 C C . MET A 1 92 ? 1.437 -7.044 -12.798 1.00 95.69 92 MET A C 1
ATOM 739 O O . MET A 1 92 ? 2.331 -6.997 -11.955 1.00 95.69 92 MET A O 1
ATOM 743 N N . LEU A 1 93 ? 1.674 -7.112 -14.109 1.00 94.19 93 LEU A N 1
ATOM 744 C CA . LEU A 1 93 ? 3.000 -6.908 -14.681 1.00 94.19 93 LEU A CA 1
ATOM 745 C C . LEU A 1 93 ? 3.303 -5.408 -14.678 1.00 94.19 93 LEU A C 1
ATOM 747 O O . LEU A 1 93 ? 2.582 -4.638 -15.311 1.00 94.19 93 LEU A O 1
ATOM 751 N N . LEU A 1 94 ? 4.363 -5.010 -13.983 1.00 92.25 94 LEU A N 1
ATOM 752 C CA . LEU A 1 94 ? 4.911 -3.658 -14.036 1.00 92.25 94 LEU A CA 1
ATOM 753 C C . LEU A 1 94 ? 6.124 -3.704 -14.960 1.00 92.25 94 LEU A C 1
ATOM 755 O O . LEU A 1 94 ? 7.046 -4.491 -14.740 1.00 92.25 94 LEU A O 1
ATOM 759 N N . GLU A 1 95 ? 6.081 -2.929 -16.037 1.00 89.19 95 GLU A N 1
ATOM 760 C CA . GLU A 1 95 ? 7.040 -3.058 -17.134 1.00 89.19 95 GLU A CA 1
ATOM 761 C C . GLU A 1 95 ? 8.210 -2.088 -16.996 1.00 89.19 95 GLU A C 1
ATOM 763 O O . GLU A 1 95 ? 9.329 -2.447 -17.356 1.00 89.19 95 GLU A O 1
ATOM 768 N N . GLU A 1 96 ? 7.942 -0.885 -16.485 1.00 88.69 96 GLU A N 1
ATOM 769 C CA . GLU A 1 96 ? 8.872 0.243 -16.530 1.00 88.69 96 GLU A CA 1
ATOM 770 C C . GLU A 1 96 ? 8.848 1.064 -15.233 1.00 88.69 96 GLU A C 1
ATOM 772 O O . GLU A 1 96 ? 7.835 1.152 -14.523 1.00 88.69 96 GLU A O 1
ATOM 777 N N . THR A 1 97 ? 9.976 1.711 -14.944 1.00 89.19 97 THR A N 1
ATOM 778 C CA . THR A 1 97 ? 10.105 2.654 -13.833 1.00 89.19 97 THR A CA 1
ATOM 779 C C . THR A 1 97 ? 9.100 3.802 -13.997 1.00 89.19 97 THR A C 1
ATOM 781 O O . THR A 1 97 ? 8.988 4.425 -15.049 1.00 89.19 97 THR A O 1
ATOM 784 N N . GLY A 1 98 ? 8.382 4.123 -12.922 1.00 89.38 98 GLY A N 1
ATOM 785 C CA . GLY A 1 98 ? 7.345 5.152 -12.873 1.00 89.38 98 GLY A CA 1
ATOM 786 C C . GLY A 1 98 ? 5.926 4.621 -13.062 1.00 89.38 98 GLY A C 1
ATOM 787 O O . GLY A 1 98 ? 4.984 5.374 -12.816 1.00 89.38 98 GLY A O 1
ATOM 788 N N . ASN A 1 99 ? 5.746 3.345 -13.432 1.00 93.25 99 ASN A N 1
ATOM 789 C CA . ASN A 1 99 ? 4.416 2.743 -13.504 1.00 93.25 99 ASN A CA 1
ATOM 790 C C . ASN A 1 99 ? 3.670 2.907 -12.171 1.00 93.25 99 ASN A C 1
ATOM 792 O O . ASN A 1 99 ? 4.220 2.672 -11.090 1.00 93.25 99 ASN A O 1
ATOM 796 N N . TRP A 1 100 ? 2.400 3.283 -12.265 1.00 95.12 100 TRP A N 1
ATOM 797 C CA . TRP A 1 100 ? 1.496 3.426 -11.135 1.00 95.12 100 TRP A CA 1
ATOM 798 C C . TRP A 1 100 ? 0.275 2.541 -11.342 1.00 95.12 100 TRP A C 1
ATOM 800 O O . TRP A 1 100 ? -0.342 2.539 -12.406 1.00 95.12 100 TRP A O 1
ATOM 810 N N . TRP A 1 101 ? -0.074 1.784 -10.312 1.00 96.44 101 TRP A N 1
ATOM 811 C CA . TRP A 1 101 ? -1.222 0.891 -10.317 1.00 96.44 101 TRP A CA 1
ATOM 812 C C . TRP A 1 101 ? -2.115 1.200 -9.123 1.00 96.44 101 TRP A C 1
ATOM 814 O O . TRP A 1 101 ? -1.707 1.040 -7.975 1.00 96.44 101 TRP A O 1
ATOM 824 N N . GLU A 1 102 ? -3.348 1.620 -9.394 1.00 97.00 102 GLU A N 1
ATOM 825 C CA . GLU A 1 102 ? -4.400 1.738 -8.389 1.00 97.00 102 GLU A CA 1
ATOM 826 C C . GLU A 1 102 ? -5.104 0.392 -8.266 1.00 97.00 102 GLU A C 1
ATOM 828 O O . GLU A 1 102 ? -5.855 -0.037 -9.144 1.00 97.00 102 GLU A O 1
ATOM 833 N N . VAL A 1 103 ? -4.833 -0.301 -7.167 1.00 97.94 103 VAL A N 1
ATOM 834 C CA . VAL A 1 103 ? -5.218 -1.699 -6.988 1.00 97.94 103 VAL A CA 1
ATOM 835 C C . VAL A 1 103 ? -6.688 -1.786 -6.592 1.00 97.94 103 VAL A C 1
ATOM 837 O O . VAL A 1 103 ? -7.511 -2.388 -7.288 1.00 97.94 103 VAL A O 1
ATOM 840 N N . ALA A 1 104 ? -7.023 -1.198 -5.445 1.00 98.06 104 ALA A N 1
ATOM 841 C CA . ALA A 1 104 ? -8.313 -1.367 -4.798 1.00 98.06 104 ALA A CA 1
ATOM 842 C C . ALA A 1 104 ? -8.573 -0.283 -3.747 1.00 98.06 104 ALA A C 1
ATOM 844 O O . ALA A 1 104 ? -7.645 0.302 -3.190 1.00 98.06 104 ALA A O 1
ATOM 845 N N . ASN A 1 105 ? -9.848 -0.093 -3.424 1.00 98.06 105 ASN A N 1
ATOM 846 C CA . ASN A 1 105 ? -10.307 0.632 -2.250 1.00 98.06 105 ASN A CA 1
ATOM 847 C C . ASN A 1 105 ? -10.787 -0.346 -1.180 1.00 98.06 105 ASN A C 1
ATOM 849 O O . ASN A 1 105 ? -11.607 -1.223 -1.451 1.00 98.06 105 ASN A O 1
ATOM 853 N N . ILE A 1 106 ? -10.326 -0.165 0.052 1.00 97.62 106 ILE A N 1
ATOM 854 C CA . ILE A 1 106 ? -10.830 -0.888 1.219 1.00 97.62 106 ILE A CA 1
ATOM 855 C C . ILE A 1 106 ? -11.830 0.019 1.932 1.00 97.62 106 ILE A C 1
ATOM 857 O O . ILE A 1 106 ? -11.454 1.072 2.444 1.00 97.62 106 ILE A O 1
ATOM 861 N N . HIS A 1 107 ? -13.093 -0.396 1.970 1.00 97.31 107 HIS A N 1
ATOM 862 C CA . HIS A 1 107 ? -14.159 0.265 2.724 1.00 97.31 107 HIS A CA 1
ATOM 863 C C . HIS A 1 107 ? -14.240 -0.339 4.131 1.00 97.31 107 HIS A C 1
ATOM 865 O O . HIS A 1 107 ? -14.435 -1.554 4.280 1.00 97.31 107 HIS A O 1
ATOM 871 N N . TRP A 1 108 ? -14.061 0.498 5.155 1.00 95.88 108 TRP A N 1
ATOM 872 C CA . TRP A 1 108 ? -14.016 0.088 6.559 1.00 95.88 108 TRP A CA 1
ATOM 873 C C . TRP A 1 108 ? -15.176 0.695 7.369 1.00 95.88 108 TRP A C 1
ATOM 875 O O . TRP A 1 108 ? -15.438 1.893 7.224 1.00 95.88 108 TRP A O 1
ATOM 885 N N . PRO A 1 109 ? -15.844 -0.064 8.269 1.00 95.62 109 PRO A N 1
ATOM 886 C CA . PRO A 1 109 ? -15.509 -1.400 8.791 1.00 95.62 109 PRO A CA 1
ATOM 887 C C . PRO A 1 109 ? -16.152 -2.587 8.056 1.00 95.62 109 PRO A C 1
ATOM 889 O O . PRO A 1 109 ? -16.086 -3.721 8.535 1.00 95.62 109 PRO A O 1
ATOM 892 N N . GLU A 1 110 ? -16.778 -2.374 6.898 1.00 95.12 110 GLU A N 1
ATOM 893 C CA . GLU A 1 110 ? -17.455 -3.434 6.138 1.00 95.12 110 GLU A CA 1
ATOM 894 C C . GLU A 1 110 ? -16.506 -4.533 5.640 1.00 95.12 110 GLU A C 1
ATOM 896 O O . GLU A 1 110 ? -16.973 -5.600 5.234 1.00 95.12 110 GLU A O 1
ATOM 901 N N . ALA A 1 111 ? -15.192 -4.278 5.661 1.00 93.19 111 ALA A N 1
ATOM 902 C CA . ALA A 1 111 ? -14.165 -5.136 5.077 1.00 93.19 111 ALA A CA 1
ATOM 903 C C . ALA A 1 111 ? -14.447 -5.434 3.593 1.00 93.19 111 ALA A C 1
ATOM 905 O O . ALA A 1 111 ? -14.143 -6.515 3.084 1.00 93.19 111 ALA A O 1
ATOM 906 N N . HIS A 1 112 ? -15.067 -4.473 2.902 1.00 96.50 112 HIS A N 1
ATOM 907 C CA . HIS A 1 112 ? -15.387 -4.580 1.489 1.00 96.50 112 HIS A CA 1
ATOM 908 C C . HIS A 1 112 ? -14.223 -4.034 0.668 1.00 96.50 112 HIS A C 1
ATOM 910 O O . HIS A 1 112 ? -13.912 -2.845 0.733 1.00 96.50 112 HIS A O 1
ATOM 916 N N . VAL A 1 113 ? -13.590 -4.911 -0.109 1.00 97.94 113 VAL A N 1
ATOM 917 C CA . VAL A 1 113 ? -12.548 -4.528 -1.060 1.00 97.94 113 VAL A CA 1
ATOM 918 C C . VAL A 1 113 ? -13.191 -4.307 -2.424 1.00 97.94 113 VAL A C 1
ATOM 920 O O . VAL A 1 113 ? -13.661 -5.248 -3.061 1.00 97.94 113 VAL A O 1
ATOM 923 N N . GLU A 1 114 ? -13.219 -3.054 -2.860 1.00 98.12 114 GLU A N 1
ATOM 924 C CA . GLU A 1 114 ? -13.642 -2.649 -4.194 1.00 98.12 114 GLU A CA 1
ATOM 925 C C . GLU A 1 114 ? -12.423 -2.603 -5.115 1.00 98.12 114 GLU A C 1
ATOM 927 O O . GLU A 1 114 ? -11.512 -1.800 -4.920 1.00 98.12 114 GLU A O 1
ATOM 932 N N . THR A 1 115 ? -12.394 -3.466 -6.126 1.00 98.06 115 THR A N 1
ATOM 933 C CA . THR A 1 115 ? -11.338 -3.461 -7.142 1.00 98.06 115 THR A CA 1
ATOM 934 C C . THR A 1 115 ? -11.397 -2.180 -7.972 1.00 98.06 115 THR A C 1
ATOM 936 O O . THR A 1 115 ? -12.457 -1.848 -8.500 1.00 98.06 115 THR A O 1
ATOM 939 N N . ILE A 1 116 ? -10.255 -1.503 -8.122 1.00 97.50 116 ILE A N 1
ATOM 940 C CA . ILE A 1 116 ? -10.081 -0.388 -9.065 1.00 97.50 116 ILE A CA 1
ATOM 941 C C . ILE A 1 116 ? -9.409 -0.941 -10.324 1.00 97.50 116 ILE A C 1
ATOM 943 O O . ILE A 1 116 ? -10.028 -1.007 -11.381 1.00 97.50 116 ILE A O 1
ATOM 947 N N . ASN A 1 117 ? -8.191 -1.464 -10.159 1.00 96.50 117 ASN A N 1
ATOM 948 C CA . ASN A 1 117 ? -7.350 -2.036 -11.206 1.00 96.50 117 ASN A CA 1
ATOM 949 C C . ASN A 1 117 ? -7.059 -1.087 -12.383 1.00 96.50 117 ASN A C 1
ATOM 951 O O . ASN A 1 117 ? -7.034 -1.509 -13.542 1.00 96.50 117 ASN A O 1
ATOM 955 N N . ASP A 1 118 ? -6.811 0.184 -12.073 1.00 96.81 118 ASP A N 1
ATOM 956 C CA . ASP A 1 118 ? -6.418 1.186 -13.060 1.00 96.81 118 ASP A CA 1
ATOM 957 C C . ASP A 1 118 ? -4.890 1.276 -13.133 1.00 96.81 118 ASP A C 1
ATOM 959 O O . ASP A 1 118 ? -4.201 1.391 -12.117 1.00 96.81 118 ASP A O 1
ATOM 963 N N . PHE A 1 119 ? -4.353 1.209 -14.351 1.00 95.31 119 PHE A N 1
ATOM 964 C CA . PHE A 1 119 ? -2.917 1.252 -14.615 1.00 95.31 119 PHE A CA 1
ATOM 965 C C . PHE A 1 119 ? -2.530 2.521 -15.364 1.00 95.31 119 PHE A C 1
ATOM 967 O O . PHE A 1 119 ? -3.160 2.907 -16.354 1.00 95.31 119 PHE A O 1
ATOM 974 N N . TYR A 1 120 ? -1.436 3.122 -14.919 1.00 94.44 120 TYR A N 1
ATOM 975 C CA . TYR A 1 120 ? -0.895 4.362 -15.432 1.00 94.44 120 TYR A CA 1
ATOM 976 C C . TYR A 1 120 ? 0.592 4.173 -15.718 1.00 94.44 120 TYR A C 1
ATOM 978 O O . TYR A 1 120 ? 1.344 3.639 -14.905 1.00 94.44 120 TYR A O 1
ATOM 986 N N . VAL A 1 121 ? 1.024 4.642 -16.886 1.00 90.12 121 VAL A N 1
ATOM 987 C CA . VAL A 1 121 ? 2.433 4.554 -17.301 1.00 90.12 121 VAL A CA 1
ATOM 988 C C . VAL A 1 121 ? 3.356 5.410 -16.431 1.00 90.12 121 VAL A C 1
ATOM 990 O O . VAL A 1 121 ? 4.529 5.088 -16.287 1.00 90.12 121 VAL A O 1
ATOM 993 N N . GLU A 1 122 ? 2.815 6.469 -15.829 1.00 87.12 122 GLU A N 1
ATOM 994 C CA . GLU A 1 122 ? 3.507 7.375 -14.917 1.00 87.12 122 GLU A CA 1
ATOM 995 C C . GLU A 1 122 ? 2.622 7.680 -13.702 1.00 87.12 122 GLU A C 1
ATOM 997 O O . GLU A 1 122 ? 1.390 7.659 -13.803 1.00 87.12 122 GLU A O 1
ATOM 1002 N N . THR A 1 123 ? 3.237 7.994 -12.559 1.00 79.12 123 THR A N 1
ATOM 1003 C CA . THR A 1 123 ? 2.504 8.449 -11.371 1.00 79.12 123 THR A CA 1
ATOM 1004 C C . THR A 1 123 ? 1.684 9.704 -11.680 1.00 79.12 123 THR A C 1
ATOM 1006 O 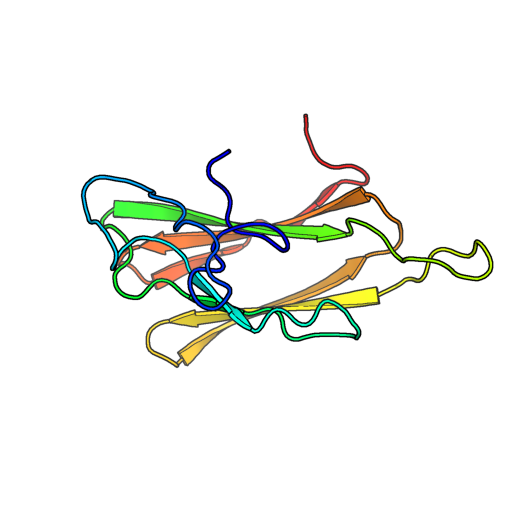O . THR A 1 123 ? 2.253 10.679 -12.186 1.00 79.12 123 THR A O 1
ATOM 1009 N N . PRO A 1 124 ? 0.383 9.728 -11.342 1.00 75.69 124 PRO A N 1
ATOM 1010 C CA . PRO A 1 124 ? -0.441 10.926 -11.442 1.00 75.69 124 PRO A CA 1
ATOM 1011 C C . PRO A 1 124 ? 0.174 12.107 -10.672 1.00 75.69 124 PRO A C 1
ATOM 1013 O O . PRO A 1 124 ? 0.757 11.920 -9.604 1.00 75.69 124 PRO A O 1
ATOM 1016 N N . ASN A 1 125 ? 0.045 13.320 -11.224 1.00 59.84 125 ASN A N 1
ATOM 1017 C CA . ASN A 1 125 ? 0.480 14.569 -10.573 1.00 59.84 125 ASN A CA 1
ATOM 1018 C C . ASN A 1 125 ? -0.466 15.018 -9.455 1.00 59.84 125 ASN A C 1
ATOM 1020 O O . ASN A 1 125 ? -1.696 14.870 -9.642 1.00 59.84 125 ASN A O 1
#

pLDDT: mean 87.57, std 10.39, range [59.34, 98.12]

Secondary structure (DSSP, 8-state):
-----TTS--GGGTPPP---STT-TTTS-EEEE---SSS---EEE-SSPPTTEEEEEEEE------TTSPPPPEEEEEEEEETTEEEEEEEEEE-STT-EEEEEEEEETTTEEEEEEEEESS---

Sequence (125 aa):
EQDCYYASCKPVNGQPRLSWGPGGPEDDPILDLDDVNGFGPENINIDQPEDNQQYLVGVHYFSDHAWNGEEGQTDCTIRIYVWERLVFEEVMLLEETGNWWEVANIHWPEAHVETINDFYVETPN

Foldseek 3Di:
DQDDDLVAQAVVVVGDFRDPDDVPPQQTKHFDWRCPDDLDDTDIDHRDHDAQDKDWDKDALADQVDPPPQRDKDWDWDFDDDPNHTPDIDIDIDGGHAKMFGAWMQGPPVRDTGGDGDIDNHDDD